Protein AF-A0A815QPB4-F1 (afdb_monomer_lite)

Sequence (160 aa):
MIIYSALSPIRCWCLLMIAPSPMISTETITAFQSDSFVESIGVNTHWAFTGVYSNNYATLRNKLGESGIRYVRDGTFSDVFTRANDLYNSFGIKTNMLTGRWIPGYWPAPLDPTQIDAELNDIKTLALQTVAAIEAPNEYDHSHGPDADWVSTIRNYSML

Secondary structure (DSSP, 8-state):
----PPPPP---------PPPP------PPPPPGGGGGGS--EE--TTSTTHHHHTHHHHHHHHHHHT--EEEE---HHHHHHHHHHHHHH--EEEEE--PBPSSSSS--B-GGGHHHHHHHIIIIIGGGEEEEEPPTTHHHHS---TTHHHHHHTTS--

Foldseek 3Di:
DDDDDDDDDDDDDDDPPPDDDPPDDDDDDDDDDPLCVLVVDEEEAECVDPDPNVVCVVVVLVVVLVVSRQEYEYEQDPRCLVSLVVS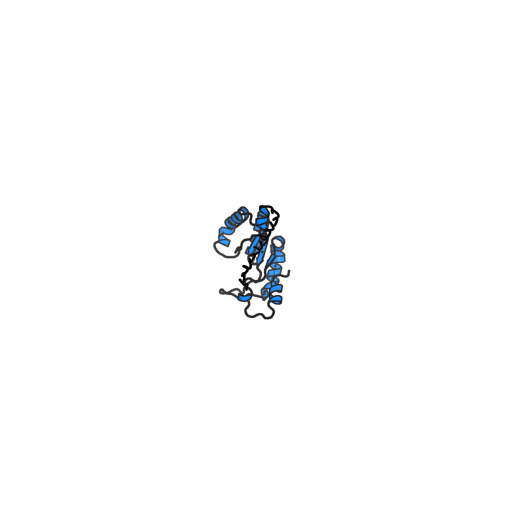CVVRVHAYAYAFFDFDPDDPPGATDLVCQVVSVVSCVPRHVSRHPAYAFHDPCVVRHPDDPPVVVSRVSNGDD

Radius of gyration: 32.06 Å; chains: 1; bounding box: 80×107×41 Å

pLDDT: mean 88.23, std 14.94, range [39.75, 98.69]

Organism: NCBI:txid433720

Structure (mmCIF, N/CA/C/O backbone):
data_AF-A0A815QPB4-F1
#
_entry.id   AF-A0A815QPB4-F1
#
loop_
_atom_site.group_PDB
_atom_site.id
_atom_site.type_symbol
_atom_site.label_atom_id
_atom_site.label_alt_id
_atom_site.label_comp_id
_atom_site.label_asym_id
_atom_site.label_entity_id
_atom_site.label_seq_id
_atom_site.pdbx_PDB_ins_code
_atom_site.Cartn_x
_atom_site.Cartn_y
_atom_site.Cartn_z
_atom_site.occupancy
_atom_site.B_iso_or_equiv
_atom_site.auth_seq_id
_atom_site.auth_comp_id
_atom_site.auth_asym_id
_atom_site.auth_atom_id
_atom_site.pdbx_PDB_model_num
ATOM 1 N N . MET A 1 1 ? -65.775 -90.376 -1.290 1.00 43.91 1 MET A N 1
ATOM 2 C CA . MET A 1 1 ? -64.377 -90.163 -1.712 1.00 43.91 1 MET A CA 1
ATOM 3 C C . MET A 1 1 ? -64.131 -88.663 -1.706 1.00 43.91 1 MET A C 1
ATOM 5 O O . MET A 1 1 ? -64.739 -87.948 -2.486 1.00 43.91 1 MET A O 1
ATOM 9 N N . ILE A 1 2 ? -63.390 -88.217 -0.694 1.00 42.09 2 ILE A N 1
ATOM 10 C CA . ILE A 1 2 ? -63.001 -86.831 -0.381 1.00 42.09 2 ILE A CA 1
ATOM 11 C C . ILE A 1 2 ? -61.844 -86.441 -1.304 1.00 42.09 2 ILE A C 1
ATOM 13 O O . ILE A 1 2 ? -61.007 -87.318 -1.465 1.00 42.09 2 ILE A O 1
ATOM 17 N N . ILE A 1 3 ? -61.791 -85.207 -1.847 1.00 39.75 3 ILE A N 1
ATOM 18 C CA . ILE A 1 3 ? -60.747 -84.172 -1.592 1.00 39.75 3 ILE A CA 1
ATOM 19 C C . ILE A 1 3 ? -61.282 -82.787 -2.037 1.00 39.75 3 ILE A C 1
ATOM 21 O O . ILE A 1 3 ? -61.580 -82.596 -3.210 1.00 39.75 3 ILE A O 1
ATOM 25 N N . TYR A 1 4 ? -61.367 -81.813 -1.120 1.00 41.41 4 TYR A N 1
ATOM 26 C CA . TYR A 1 4 ? -61.400 -80.374 -1.435 1.00 41.41 4 TYR A CA 1
ATOM 27 C C . TYR A 1 4 ? -60.059 -79.769 -0.997 1.00 41.41 4 TYR A C 1
ATOM 29 O O . TYR A 1 4 ? -59.653 -79.938 0.152 1.00 41.41 4 TYR A O 1
ATOM 37 N N . SER A 1 5 ? -59.361 -79.096 -1.913 1.00 53.84 5 SER A N 1
ATOM 38 C CA . SER A 1 5 ? -58.085 -78.414 -1.674 1.00 53.84 5 SER A CA 1
ATOM 39 C C . SER A 1 5 ? -58.313 -76.979 -1.191 1.00 53.84 5 SER A C 1
ATOM 41 O O . SER A 1 5 ? -58.913 -76.177 -1.907 1.00 53.84 5 SER A O 1
ATOM 43 N N . ALA A 1 6 ? -57.806 -76.644 -0.004 1.00 48.50 6 ALA A N 1
ATOM 44 C CA . ALA A 1 6 ? -57.791 -75.282 0.523 1.00 48.50 6 ALA A CA 1
ATOM 45 C C . ALA A 1 6 ? -56.495 -74.559 0.111 1.00 48.50 6 ALA A C 1
ATOM 47 O O . ALA A 1 6 ? -55.398 -75.065 0.347 1.00 48.50 6 ALA A O 1
ATOM 48 N N . LEU A 1 7 ? -56.622 -73.370 -0.484 1.00 49.69 7 LEU A N 1
ATOM 49 C CA . LEU A 1 7 ? -55.517 -72.442 -0.741 1.00 49.69 7 LEU A CA 1
ATOM 50 C C . LEU A 1 7 ? -55.417 -71.441 0.421 1.00 49.69 7 LEU A C 1
ATOM 52 O O . LEU A 1 7 ? -56.415 -70.840 0.814 1.00 49.69 7 LEU A O 1
ATOM 56 N N . SER A 1 8 ? -54.210 -71.270 0.964 1.00 56.53 8 SER A N 1
ATOM 57 C CA . SER A 1 8 ? -53.891 -70.322 2.041 1.00 56.53 8 SER A CA 1
ATOM 58 C C . SER A 1 8 ? -53.352 -69.002 1.468 1.00 56.53 8 SER A C 1
ATOM 60 O O . SER A 1 8 ? -52.506 -69.051 0.571 1.00 56.53 8 SER A O 1
ATOM 62 N N . PRO A 1 9 ? -53.775 -67.823 1.962 1.00 55.00 9 PRO A N 1
ATOM 63 C CA . PRO A 1 9 ? -53.206 -66.549 1.544 1.00 55.00 9 PRO A CA 1
ATOM 64 C C . PRO A 1 9 ? -51.951 -66.201 2.360 1.00 55.00 9 PRO A C 1
ATOM 66 O O . PRO A 1 9 ? -51.985 -66.068 3.585 1.00 55.00 9 PRO A O 1
ATOM 69 N N . ILE A 1 10 ? -50.838 -65.995 1.657 1.00 52.22 10 ILE A N 1
ATOM 70 C CA . ILE A 1 10 ? -49.583 -65.476 2.210 1.00 52.22 10 ILE A CA 1
ATOM 71 C C . ILE A 1 10 ? -49.787 -63.994 2.557 1.00 52.22 10 ILE A C 1
ATOM 73 O O . ILE A 1 10 ? -49.957 -63.155 1.674 1.00 52.22 10 ILE A O 1
ATOM 77 N N . ARG A 1 11 ? -49.777 -63.656 3.851 1.00 52.44 11 ARG A N 1
ATOM 78 C CA . ARG A 1 11 ? -49.754 -62.264 4.325 1.00 52.44 11 ARG A CA 1
ATOM 79 C C . ARG A 1 11 ? -48.316 -61.747 4.310 1.00 52.44 11 ARG A C 1
ATOM 81 O O . ARG A 1 11 ? -47.519 -62.109 5.169 1.00 52.44 11 ARG A O 1
ATOM 88 N N . CYS A 1 12 ? -48.002 -60.897 3.336 1.00 44.94 12 CYS A N 1
ATOM 89 C CA . CYS A 1 12 ? -46.759 -60.133 3.294 1.00 44.94 12 CYS A CA 1
ATOM 90 C C . CYS A 1 12 ? -46.847 -58.986 4.313 1.00 44.94 12 CYS A C 1
ATOM 92 O O . CYS A 1 12 ? -47.638 -58.058 4.145 1.00 44.94 12 CYS A O 1
ATOM 94 N N . TRP A 1 13 ? -46.082 -59.072 5.399 1.00 47.88 13 TRP A N 1
ATOM 95 C CA . TRP A 1 13 ? -45.931 -57.979 6.356 1.00 47.88 13 TRP A CA 1
ATOM 96 C 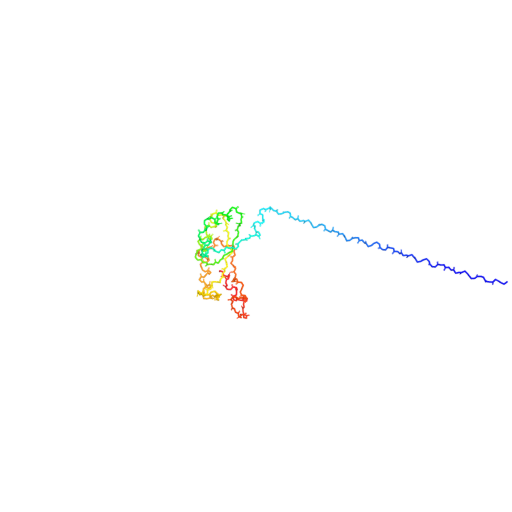C . TRP A 1 13 ? -44.872 -57.010 5.819 1.00 47.88 13 TRP A C 1
ATOM 98 O O . TRP A 1 13 ? -43.679 -57.294 5.883 1.00 47.88 13 TRP A O 1
ATOM 108 N N . CYS A 1 14 ? -45.299 -55.866 5.282 1.00 50.38 14 CYS A N 1
ATOM 109 C CA . CYS A 1 14 ? -44.396 -54.745 5.027 1.00 50.38 14 CYS A CA 1
ATOM 110 C C . CYS A 1 14 ? -43.972 -54.146 6.374 1.00 50.38 14 CYS A C 1
ATOM 112 O O . CYS A 1 14 ? -44.732 -53.416 7.007 1.00 50.38 14 CYS A O 1
ATOM 114 N N . LEU A 1 15 ? -42.759 -54.473 6.817 1.00 53.00 15 LEU A N 1
ATOM 115 C CA . LEU A 1 15 ? -42.109 -53.814 7.943 1.00 53.00 15 LEU A CA 1
ATOM 116 C C . LEU A 1 15 ? -41.697 -52.404 7.488 1.00 53.00 15 LEU A C 1
ATOM 118 O O . LEU A 1 15 ? -40.770 -52.245 6.695 1.00 53.00 15 LEU A O 1
ATOM 122 N N . LEU A 1 16 ? -42.421 -51.379 7.937 1.00 56.19 16 LEU A N 1
ATOM 123 C CA . LEU A 1 16 ? -42.070 -49.984 7.685 1.00 56.19 16 LEU A CA 1
ATOM 124 C C . LEU A 1 16 ? -40.839 -49.637 8.538 1.00 56.19 16 LEU A C 1
ATOM 126 O O . LEU A 1 16 ? -40.946 -49.427 9.744 1.00 56.19 16 LEU A O 1
ATOM 130 N N . MET A 1 17 ? -39.660 -49.625 7.918 1.00 61.69 17 MET A N 1
ATOM 131 C CA . MET A 1 17 ? -38.420 -49.160 8.543 1.00 61.69 17 MET A CA 1
ATOM 132 C C . MET A 1 17 ? -38.516 -47.643 8.739 1.00 61.69 17 MET A C 1
ATOM 134 O O . MET A 1 17 ? -38.381 -46.880 7.784 1.00 61.69 17 MET A O 1
ATOM 138 N N . ILE A 1 18 ? -38.773 -47.195 9.969 1.00 67.38 18 ILE A N 1
ATOM 139 C CA . ILE A 1 18 ? -38.640 -45.782 10.338 1.00 67.38 18 ILE A CA 1
ATOM 140 C C . ILE A 1 18 ? -37.140 -45.480 10.356 1.00 67.38 18 ILE A C 1
ATOM 142 O O . ILE A 1 18 ? -36.432 -45.883 11.278 1.00 67.38 18 ILE A O 1
ATOM 146 N N . ALA A 1 19 ? -36.641 -44.819 9.312 1.00 70.44 19 ALA A N 1
ATOM 147 C CA . ALA A 1 19 ? -35.283 -44.295 9.312 1.00 70.44 19 ALA A CA 1
ATOM 148 C C . ALA A 1 19 ? -35.173 -43.218 10.411 1.00 70.44 19 ALA A C 1
ATOM 150 O O . ALA A 1 19 ? -36.029 -42.330 10.461 1.00 70.44 19 ALA A O 1
ATOM 151 N N . PRO A 1 20 ? -34.168 -43.277 11.303 1.00 69.25 20 PRO A N 1
ATOM 152 C CA . PRO A 1 20 ? -33.949 -42.212 12.268 1.00 69.25 20 PRO A CA 1
ATOM 153 C C . PRO A 1 20 ? -33.635 -40.918 11.514 1.00 69.25 20 PRO A C 1
ATOM 155 O O . PRO A 1 20 ? -32.756 -40.889 10.651 1.00 69.25 20 PRO A O 1
ATOM 158 N N . SER A 1 21 ? -34.369 -39.851 11.831 1.00 74.00 21 SER A N 1
ATOM 159 C CA . SER A 1 21 ? -34.070 -38.513 11.328 1.00 74.00 21 SER A CA 1
ATOM 160 C C . SER A 1 21 ? -32.621 -38.151 11.668 1.00 74.00 21 SER A C 1
ATOM 162 O O . SER A 1 21 ? -32.182 -38.444 12.786 1.00 74.00 21 SER A O 1
ATOM 164 N N . PRO A 1 22 ? -31.867 -37.515 10.753 1.00 75.12 22 PRO A N 1
ATOM 165 C CA . PRO A 1 22 ? -30.529 -37.044 11.073 1.00 75.12 22 PRO A CA 1
ATOM 166 C C . PRO A 1 22 ? -30.617 -36.109 12.280 1.00 75.12 22 PRO A C 1
ATOM 168 O O . PRO A 1 22 ? -31.390 -35.148 12.281 1.00 75.12 22 PRO A O 1
ATOM 171 N N . MET A 1 23 ? -29.850 -36.414 13.327 1.00 69.81 23 MET A N 1
ATOM 172 C CA . MET A 1 23 ? -29.673 -35.492 14.442 1.00 69.81 23 MET A CA 1
ATOM 173 C C . MET A 1 23 ? -29.001 -34.232 13.901 1.00 69.81 23 MET A C 1
ATOM 175 O O . MET A 1 23 ? -27.856 -34.274 13.453 1.00 69.81 23 MET A O 1
ATOM 179 N N . ILE A 1 24 ? -29.725 -33.116 13.931 1.00 73.62 24 ILE A N 1
ATOM 180 C CA . ILE A 1 24 ? -29.154 -31.797 13.682 1.00 73.62 24 ILE A CA 1
ATOM 181 C C . ILE A 1 24 ? -28.276 -31.479 14.892 1.00 73.62 24 ILE A C 1
ATOM 183 O O . ILE A 1 24 ? -28.780 -31.233 15.987 1.00 73.62 24 ILE A O 1
ATOM 187 N N . SER A 1 25 ? -26.961 -31.538 14.699 1.00 77.69 25 SER A N 1
ATOM 188 C CA . SER A 1 25 ? -26.004 -31.040 15.681 1.00 77.69 25 SER A CA 1
ATOM 189 C C . SER A 1 25 ? -26.018 -29.519 15.623 1.00 77.69 25 SER A C 1
ATOM 191 O O . SER A 1 25 ? -25.736 -28.929 14.581 1.00 77.69 25 SER A O 1
ATOM 193 N N . THR A 1 26 ? -26.377 -28.876 16.728 1.00 75.19 26 THR A N 1
ATOM 194 C CA . THR A 1 26 ? -26.227 -27.430 16.869 1.00 75.19 26 THR A CA 1
ATOM 195 C C . THR A 1 26 ? -24.762 -27.133 17.148 1.00 75.19 26 THR A C 1
ATOM 197 O O . THR A 1 26 ? -24.265 -27.470 18.224 1.00 75.19 26 THR A O 1
ATOM 200 N N . GLU A 1 27 ? -24.062 -26.508 16.205 1.00 85.06 27 GLU A N 1
ATOM 201 C CA . GLU A 1 27 ? -22.744 -25.960 16.508 1.00 85.06 27 GLU A CA 1
ATOM 202 C C . GLU A 1 27 ? -22.900 -24.767 17.449 1.00 85.06 27 GLU A C 1
ATOM 204 O O . GLU A 1 27 ? -23.567 -23.775 17.147 1.00 85.06 27 GLU A O 1
ATOM 209 N N . THR A 1 28 ? -22.289 -24.869 18.623 1.00 85.69 28 THR A N 1
ATOM 210 C CA . THR A 1 28 ? -22.121 -23.726 19.510 1.00 85.69 28 THR A CA 1
ATOM 211 C C . THR A 1 28 ? -21.104 -22.782 18.883 1.00 85.69 28 THR A C 1
ATOM 213 O O . THR A 1 28 ? -19.914 -23.093 18.858 1.00 85.69 28 THR A O 1
ATOM 216 N N . ILE A 1 29 ? -21.557 -21.628 18.394 1.00 88.12 29 ILE A N 1
ATOM 217 C CA . ILE A 1 29 ? -20.660 -20.562 17.948 1.00 88.12 29 ILE A CA 1
ATOM 218 C C . ILE A 1 29 ? -20.211 -19.728 19.148 1.00 88.12 29 ILE A C 1
ATOM 220 O O . ILE A 1 29 ? -21.019 -19.307 19.979 1.00 88.12 29 ILE A O 1
ATOM 224 N N . THR A 1 30 ? -18.909 -19.483 19.255 1.00 90.25 30 THR A N 1
ATOM 225 C CA . THR A 1 30 ? -18.379 -18.529 20.229 1.00 90.25 30 THR A CA 1
ATOM 226 C C . THR A 1 30 ? -18.717 -17.117 19.761 1.00 90.25 30 THR A C 1
ATOM 228 O O . THR A 1 30 ? -18.379 -16.734 18.644 1.00 90.25 30 THR A O 1
ATOM 231 N N . ALA A 1 31 ? -19.394 -16.339 20.606 1.00 89.31 31 ALA A N 1
ATOM 232 C CA . ALA A 1 31 ? -19.611 -14.925 20.334 1.00 89.31 31 ALA A CA 1
ATOM 233 C C . ALA A 1 31 ? -18.276 -14.169 20.415 1.00 89.31 31 ALA A C 1
ATOM 235 O O . ALA A 1 31 ? -17.532 -14.319 21.386 1.00 89.31 31 ALA A O 1
ATOM 236 N N . PHE A 1 32 ? -17.997 -13.340 19.413 1.00 89.62 32 PHE A N 1
ATOM 237 C CA . PHE A 1 32 ? -16.857 -12.427 19.411 1.00 89.62 32 PHE A CA 1
ATOM 238 C C . PHE A 1 32 ? -17.301 -11.022 19.823 1.00 89.62 32 PHE A C 1
ATOM 240 O O . PHE A 1 32 ? -18.480 -10.671 19.722 1.00 89.62 32 PHE A O 1
ATOM 247 N N . GLN A 1 33 ? -16.359 -10.212 20.305 1.00 93.69 33 GLN A N 1
ATOM 248 C CA . GLN A 1 33 ? -16.630 -8.801 20.573 1.00 93.69 33 GLN A CA 1
ATOM 249 C C . GLN A 1 33 ? -17.012 -8.105 19.264 1.00 93.69 33 GLN A C 1
ATOM 251 O O . GLN A 1 33 ? -16.349 -8.303 18.256 1.00 93.69 33 GLN A O 1
ATOM 256 N N . SER A 1 34 ? -18.044 -7.261 19.265 1.00 90.00 34 SER A N 1
ATOM 257 C CA . SER A 1 34 ? -18.479 -6.568 18.042 1.00 90.00 34 SER A CA 1
ATOM 258 C C . SER A 1 34 ? -17.369 -5.722 17.409 1.00 90.00 34 SER A C 1
ATOM 260 O O . SER A 1 34 ? -17.310 -5.596 16.191 1.00 90.00 34 SER A O 1
ATOM 262 N N . ASP A 1 35 ? -16.467 -5.185 18.234 1.00 93.12 35 ASP A N 1
ATOM 263 C CA . ASP A 1 35 ? -15.304 -4.421 17.778 1.00 93.12 35 ASP A CA 1
ATOM 264 C C . ASP A 1 35 ? -14.274 -5.283 17.030 1.00 93.12 35 ASP A C 1
ATOM 266 O O . ASP A 1 35 ? -13.541 -4.770 16.196 1.00 93.12 35 ASP A O 1
ATOM 270 N N . SER A 1 36 ? -14.248 -6.608 17.217 1.00 93.62 36 SER A N 1
ATOM 271 C CA . SER A 1 36 ? -13.303 -7.461 16.485 1.00 93.62 36 SER A CA 1
ATOM 272 C C . SER A 1 36 ? -13.597 -7.526 14.985 1.00 93.62 36 SER A C 1
ATOM 274 O O . SER A 1 36 ? -12.764 -8.011 14.226 1.00 93.62 36 SER A O 1
ATOM 276 N N . PHE A 1 37 ? -14.766 -7.057 14.536 1.00 92.94 37 PHE A N 1
ATOM 277 C CA . PHE A 1 37 ? -15.077 -6.970 13.112 1.00 92.94 37 PHE A CA 1
ATOM 278 C C . PHE A 1 37 ? -14.140 -6.009 12.371 1.00 92.94 37 PHE A C 1
ATOM 280 O O . PHE A 1 37 ? -13.761 -6.293 11.241 1.00 92.94 37 PHE A O 1
ATOM 287 N N . VAL A 1 38 ? -13.703 -4.903 12.987 1.00 95.19 38 VAL A N 1
ATOM 288 C CA . VAL A 1 38 ? -12.798 -3.968 12.290 1.00 95.19 38 VAL A CA 1
ATOM 289 C C . VAL A 1 38 ? -11.392 -4.538 12.087 1.00 95.19 38 VAL A C 1
ATOM 291 O O . VAL A 1 38 ? -10.636 -4.018 11.273 1.00 95.19 38 VAL A O 1
ATOM 294 N N . GLU A 1 39 ? -11.064 -5.636 12.773 1.00 95.56 39 GLU A N 1
ATOM 295 C CA . GLU A 1 39 ? -9.829 -6.397 12.568 1.00 95.56 39 GLU A CA 1
ATOM 296 C C . GLU A 1 39 ? -9.889 -7.330 11.348 1.00 95.56 39 GLU A C 1
ATOM 298 O O . GLU A 1 39 ? -8.868 -7.893 10.960 1.00 95.56 39 GLU A O 1
ATOM 303 N N . SER A 1 40 ? -11.064 -7.515 10.729 1.00 94.62 40 SER A N 1
ATOM 304 C CA . SER A 1 40 ? -11.236 -8.372 9.546 1.00 94.62 40 SER A CA 1
ATOM 305 C C . SER A 1 40 ? -11.441 -7.604 8.241 1.00 94.62 40 SER A C 1
ATOM 307 O O . SER A 1 40 ? -11.553 -8.224 7.182 1.00 94.62 40 SER A O 1
ATOM 309 N N . ILE A 1 41 ? -11.483 -6.270 8.294 1.00 97.00 41 ILE A N 1
ATOM 310 C CA . ILE A 1 41 ? -11.719 -5.416 7.130 1.00 97.00 41 ILE A CA 1
ATOM 311 C C . ILE A 1 41 ? -10.631 -4.356 6.972 1.00 97.00 41 ILE A C 1
ATOM 313 O O . ILE A 1 41 ? -10.026 -3.884 7.932 1.00 97.00 41 ILE A O 1
ATOM 317 N N . GLY A 1 42 ? -10.431 -3.938 5.729 1.00 97.69 42 GLY A N 1
ATOM 318 C CA . GLY A 1 42 ? -9.597 -2.800 5.376 1.00 97.69 42 GLY A CA 1
ATOM 319 C C . GLY A 1 42 ? -10.114 -2.128 4.113 1.00 97.69 42 GLY A C 1
ATOM 320 O O . GLY A 1 42 ? -11.073 -2.598 3.495 1.00 97.69 42 GLY A O 1
ATOM 321 N N . VAL A 1 43 ? -9.483 -1.019 3.731 1.00 97.94 43 VAL A N 1
ATOM 322 C CA . VAL A 1 43 ? -9.827 -0.289 2.502 1.00 97.94 43 VAL A CA 1
ATOM 323 C C . VAL A 1 43 ? -8.605 -0.048 1.632 1.00 97.94 43 VAL A C 1
ATOM 325 O O . VAL A 1 43 ? -7.538 0.326 2.115 1.00 97.94 43 VAL A O 1
ATOM 328 N N . ASN A 1 44 ? -8.771 -0.220 0.324 1.00 98.00 44 ASN A N 1
ATOM 329 C CA . ASN A 1 44 ? -7.783 0.239 -0.639 1.00 98.00 44 ASN A CA 1
ATOM 330 C C . ASN A 1 44 ? -7.798 1.765 -0.700 1.00 98.00 44 ASN A C 1
ATOM 332 O O . ASN A 1 44 ? -8.857 2.394 -0.792 1.00 98.00 44 ASN A O 1
ATOM 336 N N . THR A 1 45 ? -6.612 2.351 -0.687 1.00 96.69 45 THR A N 1
ATOM 337 C CA . THR A 1 45 ? -6.401 3.783 -0.842 1.00 96.69 45 THR A CA 1
ATOM 338 C C . THR A 1 45 ? -5.484 4.033 -2.032 1.00 96.69 45 THR A C 1
ATOM 340 O O . THR A 1 45 ? -4.910 3.110 -2.606 1.00 96.69 45 THR A O 1
ATOM 343 N N . HIS A 1 46 ? -5.411 5.291 -2.453 1.00 95.62 46 HIS A N 1
ATOM 344 C CA . HIS A 1 46 ? -4.545 5.718 -3.548 1.00 95.62 46 HIS A CA 1
ATOM 345 C C . HIS A 1 46 ? -3.967 7.087 -3.223 1.00 95.62 46 HIS A C 1
ATOM 347 O O . HIS A 1 46 ? -4.197 8.077 -3.921 1.00 95.62 46 HIS A O 1
ATOM 353 N N . TRP A 1 47 ? -3.270 7.183 -2.098 1.00 95.25 47 TRP A N 1
ATOM 354 C CA . TRP A 1 47 ? -2.875 8.469 -1.552 1.00 95.25 47 TRP A CA 1
ATOM 355 C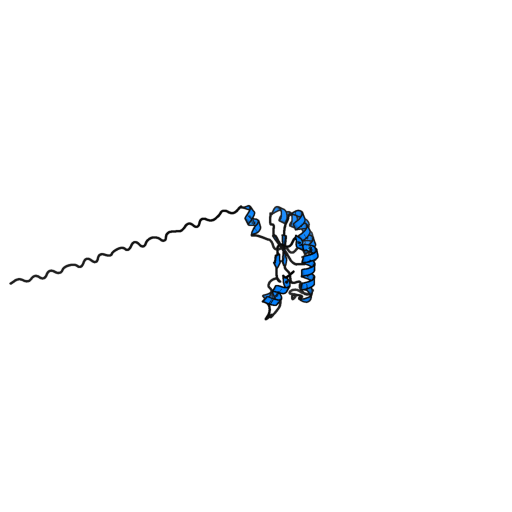 C . TRP A 1 47 ? -1.942 9.244 -2.486 1.00 95.25 47 TRP A C 1
ATOM 357 O O . TRP A 1 47 ? -2.084 10.458 -2.615 1.00 95.25 47 TRP A O 1
ATOM 367 N N . ALA A 1 48 ? -1.068 8.564 -3.221 1.00 92.50 48 ALA A N 1
ATOM 368 C CA . ALA A 1 48 ? -0.204 9.215 -4.205 1.00 92.50 48 ALA A CA 1
ATOM 369 C C . ALA A 1 48 ? -0.903 9.577 -5.530 1.00 92.50 48 ALA A C 1
ATOM 371 O O . ALA A 1 48 ? -0.297 10.258 -6.356 1.00 92.50 48 ALA A O 1
ATOM 372 N N . PHE A 1 49 ? -2.158 9.166 -5.768 1.00 91.50 49 PHE A N 1
ATOM 373 C CA . PHE A 1 49 ? -2.851 9.555 -6.995 1.00 91.50 49 PHE A CA 1
ATOM 374 C C . PHE A 1 49 ? -3.332 11.001 -6.946 1.00 91.50 49 PHE A C 1
ATOM 376 O O . PHE A 1 49 ? -4.178 11.399 -6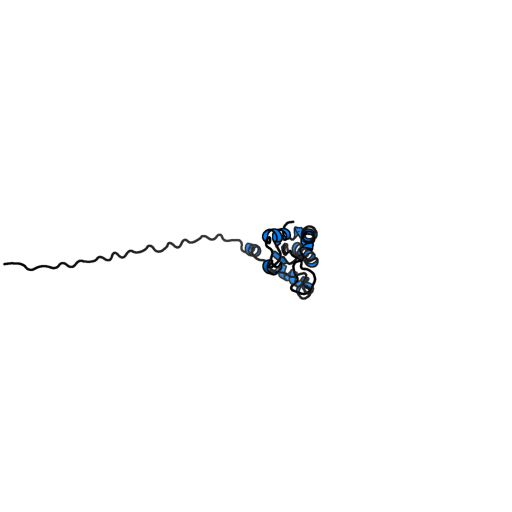.136 1.00 91.50 49 PHE A O 1
ATOM 383 N N . THR A 1 50 ? -2.809 11.774 -7.895 1.00 90.81 50 THR A N 1
ATOM 384 C CA . THR A 1 50 ? -3.227 13.142 -8.172 1.00 90.81 50 THR A CA 1
ATOM 385 C C . THR A 1 50 ? -4.726 13.200 -8.452 1.00 90.81 50 THR A C 1
ATOM 387 O O . THR A 1 50 ? -5.267 12.403 -9.217 1.00 90.81 50 THR A O 1
ATOM 390 N N . GLY A 1 51 ? -5.402 14.182 -7.860 1.00 93.25 51 GLY A N 1
ATOM 391 C CA . GLY A 1 51 ? -6.828 14.416 -8.054 1.00 93.25 51 GLY A CA 1
ATOM 392 C C . GLY A 1 51 ? -7.587 14.276 -6.745 1.00 93.25 51 GLY A C 1
ATOM 393 O O . GLY A 1 51 ? -7.234 14.905 -5.752 1.00 93.25 51 GLY A O 1
ATOM 394 N N . VAL A 1 52 ? -8.662 13.485 -6.732 1.00 92.50 52 VAL A N 1
ATOM 395 C CA . VAL A 1 52 ? -9.582 13.441 -5.584 1.00 92.50 52 VAL A CA 1
ATOM 396 C C . VAL A 1 52 ? -8.901 12.998 -4.283 1.00 92.50 52 VAL A C 1
ATOM 398 O O . VAL A 1 52 ? -9.235 13.535 -3.228 1.00 92.50 52 VAL A O 1
ATOM 401 N N . TYR A 1 53 ? -7.927 12.084 -4.354 1.00 92.25 53 TYR A N 1
ATOM 402 C CA . TYR A 1 53 ? -7.227 11.545 -3.186 1.00 92.25 53 TYR A CA 1
ATOM 403 C C . TYR A 1 53 ? -6.196 12.521 -2.617 1.00 92.25 53 TYR A C 1
ATOM 405 O O . TYR A 1 53 ? -6.164 12.729 -1.405 1.00 92.25 53 TYR A O 1
ATOM 413 N N . SER A 1 54 ? -5.386 13.153 -3.473 1.00 92.12 54 SER A N 1
ATOM 414 C CA . SER A 1 54 ? -4.412 14.166 -3.051 1.00 92.12 54 SER A CA 1
ATOM 415 C C . SER A 1 54 ? -5.082 15.464 -2.596 1.00 92.12 54 SER A C 1
ATOM 417 O O . SER A 1 54 ? -4.740 16.003 -1.547 1.00 92.12 54 SER A O 1
ATOM 419 N N . ASN A 1 55 ? -6.075 15.949 -3.344 1.00 95.88 55 ASN A N 1
ATOM 420 C CA . ASN A 1 55 ? -6.674 17.267 -3.116 1.00 95.88 55 ASN A CA 1
ATOM 421 C C . ASN A 1 55 ? -7.590 17.290 -1.888 1.00 95.88 55 ASN A C 1
ATOM 423 O O . ASN A 1 55 ? -7.743 18.333 -1.261 1.00 95.88 55 ASN A O 1
ATOM 427 N N . ASN A 1 56 ? -8.189 16.149 -1.535 1.00 96.31 56 ASN A N 1
ATOM 428 C CA . ASN A 1 56 ? -9.120 16.041 -0.409 1.00 96.31 56 ASN A CA 1
ATOM 429 C C . ASN A 1 56 ? -8.576 15.183 0.734 1.00 96.31 56 ASN A C 1
ATOM 431 O O . ASN A 1 56 ? -9.360 14.701 1.555 1.00 96.31 56 ASN A O 1
ATOM 435 N N . TYR A 1 57 ? -7.257 14.978 0.802 1.00 97.19 57 TYR A N 1
ATOM 436 C CA . TYR A 1 57 ? -6.643 14.075 1.774 1.00 97.19 57 TYR A CA 1
ATOM 437 C C . TYR A 1 57 ? -7.122 14.337 3.212 1.00 97.19 57 TYR A C 1
ATOM 439 O O . TYR A 1 57 ? -7.564 13.409 3.882 1.00 97.19 57 TYR A O 1
ATOM 447 N N . ALA A 1 58 ? -7.147 15.600 3.656 1.00 97.38 58 ALA A N 1
ATOM 448 C CA . ALA A 1 58 ? -7.590 15.967 5.005 1.00 97.38 58 ALA A CA 1
ATOM 449 C C . ALA A 1 58 ? -9.045 15.548 5.306 1.00 97.38 58 ALA A C 1
ATOM 451 O O . ALA A 1 58 ? -9.349 15.066 6.395 1.00 97.38 58 ALA A O 1
ATOM 452 N N . THR A 1 59 ? -9.954 15.696 4.341 1.00 97.88 59 THR A N 1
ATOM 453 C CA . THR A 1 59 ? -11.349 15.267 4.501 1.00 97.88 59 THR A CA 1
ATOM 454 C C . THR A 1 59 ? -11.468 13.745 4.474 1.00 97.88 59 THR A C 1
ATOM 456 O O . THR A 1 59 ? -12.201 13.177 5.280 1.00 97.88 59 THR A O 1
ATOM 459 N N . LEU A 1 60 ? -10.754 13.076 3.565 1.00 97.44 60 LEU A N 1
ATOM 460 C CA . LEU A 1 60 ? -10.800 11.620 3.425 1.00 97.44 60 LEU A CA 1
ATOM 461 C C . LEU A 1 60 ? -10.196 10.907 4.638 1.00 97.44 60 LEU A C 1
ATOM 463 O O . LEU A 1 60 ? -10.809 9.964 5.132 1.00 97.44 60 LEU A O 1
ATOM 467 N N . ARG A 1 61 ? -9.062 11.382 5.170 1.00 97.31 61 ARG A N 1
ATOM 468 C CA . ARG A 1 61 ? -8.451 10.799 6.375 1.00 97.31 61 ARG A CA 1
ATOM 469 C C . ARG A 1 61 ? -9.368 10.913 7.594 1.00 97.31 61 ARG A C 1
ATOM 471 O O . ARG A 1 61 ? -9.434 9.979 8.380 1.00 97.31 61 ARG A O 1
ATOM 478 N N . ASN A 1 62 ? -10.097 12.025 7.737 1.00 98.31 62 ASN A N 1
ATOM 479 C CA . ASN A 1 62 ? -10.988 12.223 8.879 1.00 98.31 62 ASN A CA 1
ATOM 480 C C . ASN A 1 62 ? -12.179 11.269 8.784 1.00 98.31 62 ASN A C 1
ATOM 482 O O . ASN A 1 62 ? -12.487 10.592 9.756 1.00 98.31 62 ASN A O 1
ATOM 486 N N . LYS A 1 63 ? -12.775 11.130 7.592 1.00 98.00 63 LYS A N 1
ATOM 487 C CA . LYS A 1 63 ? -13.831 10.137 7.345 1.00 98.00 63 LYS A CA 1
ATOM 488 C C . LYS A 1 63 ? -13.354 8.708 7.593 1.00 98.00 63 LYS A C 1
ATOM 490 O O . LYS A 1 63 ? -14.109 7.894 8.113 1.00 98.00 63 LYS A O 1
ATOM 495 N N . LEU A 1 64 ? -12.110 8.401 7.227 1.00 97.69 64 LEU A N 1
ATOM 496 C CA . LEU A 1 64 ? -11.516 7.101 7.510 1.00 97.69 64 LEU A CA 1
ATOM 497 C C . LEU A 1 64 ? -11.375 6.877 9.026 1.00 97.69 64 LEU A C 1
ATOM 499 O O . LEU A 1 64 ? -11.817 5.842 9.514 1.00 97.69 64 LEU A O 1
ATOM 503 N N . GLY A 1 65 ? -10.864 7.856 9.777 1.00 97.62 65 GLY A N 1
ATOM 504 C CA . GLY A 1 65 ? -10.801 7.789 11.241 1.00 97.62 65 GLY A CA 1
ATOM 505 C C . GLY A 1 65 ? -12.182 7.643 11.897 1.00 97.62 65 GLY A C 1
ATOM 506 O O . GLY A 1 65 ? -12.373 6.779 12.748 1.00 97.62 65 GLY A O 1
ATOM 507 N N . GLU A 1 66 ? -13.171 8.422 11.452 1.00 97.94 66 GLU A N 1
ATOM 508 C CA . GLU A 1 66 ? -14.566 8.357 11.922 1.00 97.94 66 GLU A CA 1
ATOM 509 C C . GLU A 1 66 ? -15.232 7.004 11.632 1.00 97.94 66 GLU A C 1
ATOM 511 O O . GLU A 1 66 ? -16.096 6.571 12.391 1.00 97.94 66 GLU A O 1
ATOM 516 N N . SER A 1 67 ? -14.830 6.320 10.555 1.00 96.62 67 SER A N 1
ATOM 517 C CA . SER A 1 67 ? -15.359 4.994 10.211 1.00 96.62 67 SER A CA 1
ATOM 518 C C . SER A 1 67 ? -14.893 3.878 11.153 1.00 96.62 67 SER A C 1
ATOM 520 O O . SER A 1 67 ? -15.492 2.805 11.163 1.00 96.62 67 SER A O 1
ATOM 522 N N . GLY A 1 68 ? -13.825 4.109 11.925 1.00 96.56 68 GLY A N 1
ATOM 523 C CA . GLY A 1 68 ? -13.234 3.117 12.828 1.00 96.56 68 GLY A CA 1
ATOM 524 C C . GLY A 1 68 ? -12.407 2.021 12.144 1.00 96.56 68 GLY A C 1
ATOM 525 O O . GLY A 1 68 ? -11.940 1.111 12.825 1.00 96.56 68 GLY A O 1
ATOM 526 N N . ILE A 1 69 ? -12.203 2.089 10.823 1.00 97.31 69 ILE A N 1
ATOM 527 C CA . ILE A 1 69 ? -11.353 1.150 10.074 1.00 97.31 69 ILE A CA 1
ATOM 528 C C . ILE A 1 69 ? -9.893 1.313 10.506 1.00 97.31 69 ILE A C 1
ATOM 530 O O . ILE A 1 69 ? -9.388 2.431 10.575 1.00 97.31 69 ILE A O 1
ATOM 534 N N . ARG A 1 70 ? -9.207 0.191 10.763 1.00 98.19 70 ARG A N 1
ATOM 535 C CA . ARG A 1 70 ? -7.834 0.162 11.309 1.00 98.19 70 ARG A CA 1
ATOM 536 C C . ARG A 1 70 ? -6.758 -0.221 10.292 1.00 98.19 70 ARG A C 1
ATOM 538 O O . ARG A 1 70 ? -5.573 -0.069 10.586 1.00 98.19 70 ARG A O 1
ATOM 545 N N . TYR A 1 71 ? -7.154 -0.662 9.097 1.00 98.62 71 TYR A N 1
ATOM 546 C CA . TYR A 1 71 ? -6.237 -1.150 8.067 1.00 98.62 71 TYR A CA 1
ATOM 547 C C . TYR A 1 71 ? -6.526 -0.535 6.697 1.00 98.62 71 TYR A C 1
ATOM 549 O O . TYR A 1 71 ? -7.674 -0.479 6.249 1.00 98.62 71 TYR A O 1
ATOM 557 N N . VAL A 1 72 ? -5.469 -0.112 6.008 1.00 98.56 72 VAL A N 1
ATOM 558 C CA . VAL A 1 72 ? -5.519 0.348 4.612 1.00 98.56 72 VAL A CA 1
ATOM 559 C C . VAL A 1 72 ? -4.532 -0.421 3.739 1.00 98.56 72 VAL A C 1
ATOM 561 O O . VAL A 1 72 ? -3.581 -1.003 4.255 1.00 98.56 72 VAL A O 1
ATOM 564 N N . ARG A 1 73 ? -4.738 -0.420 2.420 1.00 98.56 73 ARG A N 1
ATOM 565 C CA . ARG A 1 73 ? -3.802 -0.965 1.422 1.00 98.56 73 ARG A CA 1
ATOM 566 C C . ARG A 1 73 ? -3.440 0.113 0.411 1.00 98.56 73 ARG A C 1
ATOM 568 O O . ARG A 1 73 ? -4.342 0.678 -0.204 1.00 98.56 73 ARG A O 1
ATOM 575 N N . ASP A 1 74 ? -2.150 0.353 0.203 1.00 98.00 74 ASP A N 1
ATOM 576 C CA . ASP A 1 74 ? -1.659 1.352 -0.754 1.00 98.00 74 ASP A CA 1
ATOM 577 C C . ASP A 1 74 ? -0.245 1.000 -1.245 1.00 98.00 74 ASP A C 1
ATOM 579 O O . ASP A 1 74 ? 0.395 0.099 -0.705 1.00 98.00 74 ASP A O 1
ATOM 583 N N . GLY A 1 75 ? 0.226 1.701 -2.275 1.00 96.38 75 GLY A N 1
ATOM 584 C CA . GLY A 1 75 ? 1.560 1.527 -2.845 1.00 96.38 75 GLY A CA 1
ATOM 585 C C . GLY A 1 75 ? 2.679 2.135 -1.995 1.00 96.38 75 GLY A C 1
ATOM 586 O O . GLY A 1 75 ? 2.478 2.657 -0.906 1.00 96.38 75 GLY A O 1
ATOM 587 N N . THR A 1 76 ? 3.893 2.138 -2.523 1.00 95.81 76 THR A N 1
ATOM 588 C CA . THR A 1 76 ? 5.118 2.513 -1.794 1.00 95.81 76 THR A CA 1
ATOM 589 C C . THR A 1 76 ? 5.713 3.830 -2.290 1.00 95.81 76 THR A C 1
ATOM 591 O O . THR A 1 76 ? 6.907 3.935 -2.556 1.00 95.81 76 THR A O 1
ATOM 594 N N . PHE A 1 77 ? 4.902 4.869 -2.461 1.00 93.69 77 PHE A N 1
ATOM 595 C CA . PHE A 1 77 ? 5.386 6.174 -2.930 1.00 93.69 77 PHE A CA 1
ATOM 596 C C . PHE A 1 77 ? 5.653 7.129 -1.762 1.00 93.69 77 PHE A C 1
ATOM 598 O O . PHE A 1 77 ? 5.082 6.972 -0.686 1.00 93.69 77 PHE A O 1
ATOM 605 N N . SER A 1 78 ? 6.471 8.163 -1.985 1.00 94.88 78 SER A N 1
ATOM 606 C CA . SER A 1 78 ? 6.834 9.141 -0.943 1.00 94.88 78 SER A CA 1
ATOM 607 C C . SER A 1 78 ? 5.611 9.726 -0.217 1.00 94.88 78 SER A C 1
ATOM 609 O O . SER A 1 78 ? 5.537 9.669 1.011 1.00 94.88 78 SER A O 1
ATOM 611 N N . ASP A 1 79 ? 4.602 10.170 -0.973 1.00 95.44 79 ASP A N 1
ATOM 612 C CA . ASP A 1 79 ? 3.332 10.667 -0.433 1.00 95.44 79 ASP A CA 1
ATOM 613 C C . ASP A 1 79 ? 2.585 9.628 0.411 1.00 95.44 79 ASP A C 1
ATOM 615 O O . ASP A 1 79 ? 1.949 9.983 1.407 1.00 95.44 79 ASP A O 1
ATOM 619 N N . VAL A 1 80 ? 2.655 8.349 0.027 1.00 97.38 80 VAL A N 1
ATOM 620 C CA . VAL A 1 80 ? 2.024 7.269 0.791 1.00 97.38 80 VAL A CA 1
ATOM 621 C C . VAL A 1 80 ? 2.718 7.111 2.134 1.00 97.38 80 VAL A C 1
ATOM 623 O O . VAL A 1 80 ? 2.029 7.051 3.144 1.00 97.38 80 VAL A O 1
ATOM 626 N N . PHE A 1 81 ? 4.052 7.125 2.193 1.00 98.19 81 PHE A N 1
ATOM 627 C CA . PHE A 1 81 ? 4.769 7.020 3.468 1.00 98.19 81 PHE A CA 1
ATOM 628 C C . PHE A 1 81 ? 4.437 8.179 4.411 1.00 98.19 81 PHE A C 1
ATOM 630 O O . PHE A 1 81 ? 4.164 7.957 5.593 1.00 98.19 81 PHE A O 1
ATOM 637 N N . THR A 1 82 ? 4.395 9.415 3.906 1.00 98.06 82 THR A N 1
ATOM 638 C CA . THR A 1 82 ? 3.995 10.579 4.712 1.00 98.06 82 THR A CA 1
ATOM 639 C C . THR A 1 82 ? 2.584 10.413 5.272 1.00 98.06 82 THR A C 1
ATOM 641 O O . THR A 1 82 ? 2.350 10.659 6.456 1.00 98.06 82 THR A O 1
ATOM 644 N N . ARG A 1 83 ? 1.638 9.961 4.447 1.00 98.06 83 ARG A N 1
ATOM 645 C CA . ARG A 1 83 ? 0.229 9.843 4.838 1.00 98.06 83 ARG A CA 1
ATOM 646 C C . ARG A 1 83 ? -0.050 8.605 5.688 1.00 98.06 83 ARG A C 1
ATOM 648 O O . ARG A 1 83 ? -0.868 8.681 6.594 1.00 98.06 83 ARG A O 1
ATOM 655 N N . ALA A 1 84 ? 0.676 7.510 5.490 1.00 98.50 84 ALA A N 1
ATOM 656 C CA . ALA A 1 84 ? 0.642 6.348 6.372 1.00 98.50 84 ALA A CA 1
ATOM 657 C C . ALA A 1 84 ? 1.085 6.725 7.794 1.00 98.50 84 ALA A C 1
ATOM 659 O O . ALA A 1 84 ? 0.425 6.353 8.762 1.00 98.50 84 ALA A O 1
ATOM 660 N N . ASN A 1 85 ? 2.142 7.535 7.931 1.00 98.69 85 ASN A N 1
ATOM 661 C CA . ASN A 1 85 ? 2.559 8.067 9.231 1.00 98.69 85 ASN A CA 1
ATOM 662 C C . ASN A 1 85 ? 1.507 8.998 9.848 1.00 98.69 85 ASN A C 1
ATOM 664 O O . ASN A 1 85 ? 1.229 8.885 11.038 1.00 98.69 85 ASN A O 1
ATOM 668 N N . ASP A 1 86 ? 0.901 9.893 9.065 1.00 98.56 86 ASP A N 1
ATOM 669 C CA . ASP A 1 86 ? -0.172 10.776 9.548 1.00 98.56 86 ASP A CA 1
ATOM 670 C C . ASP A 1 86 ? -1.394 9.978 10.043 1.00 98.56 86 ASP A C 1
ATOM 672 O O . ASP A 1 86 ? -1.891 10.227 11.142 1.00 98.56 86 ASP A O 1
ATOM 676 N N . LEU A 1 87 ? -1.836 8.972 9.282 1.00 98.62 87 LEU A N 1
ATOM 677 C CA . LEU A 1 87 ? -2.938 8.076 9.650 1.00 98.62 87 LEU A CA 1
ATOM 678 C C . LEU A 1 87 ? -2.630 7.261 10.913 1.00 98.62 87 LEU A C 1
ATOM 680 O O . LEU A 1 87 ? -3.472 7.171 11.810 1.00 98.62 87 LEU A O 1
ATOM 684 N N . TYR A 1 88 ? -1.421 6.709 11.010 1.00 98.62 88 TYR A N 1
ATOM 685 C CA . TYR A 1 88 ? -0.975 5.961 12.181 1.00 98.62 88 TYR A CA 1
ATOM 686 C C . TYR A 1 88 ? -0.925 6.844 13.431 1.00 98.62 88 TYR A C 1
ATOM 688 O O . TYR A 1 88 ? -1.482 6.486 14.465 1.00 98.62 88 TYR A O 1
ATOM 696 N N . ASN A 1 89 ? -0.325 8.030 13.335 1.00 98.56 89 ASN A N 1
ATOM 697 C CA . ASN A 1 89 ? -0.196 8.943 14.471 1.00 98.56 89 ASN A CA 1
ATOM 698 C C . ASN A 1 89 ? -1.543 9.530 14.912 1.00 98.56 89 ASN A C 1
ATOM 700 O O . ASN A 1 89 ? -1.739 9.785 16.098 1.00 98.56 89 ASN A O 1
ATOM 704 N N . SER A 1 90 ? -2.462 9.756 13.970 1.00 98.38 90 SER A N 1
ATOM 705 C CA . SER A 1 90 ? -3.769 10.355 14.261 1.00 98.38 90 SER A CA 1
ATOM 706 C C . SER A 1 90 ? -4.778 9.344 14.804 1.00 98.38 90 SER A C 1
ATOM 708 O O . SER A 1 90 ? -5.576 9.684 15.675 1.00 98.38 90 SER A O 1
ATOM 710 N N . PHE A 1 91 ? -4.768 8.114 14.279 1.00 98.19 91 PHE A N 1
ATOM 711 C CA . PHE A 1 91 ? -5.860 7.153 14.476 1.00 98.19 91 PHE A CA 1
ATOM 712 C C . PHE A 1 91 ? -5.393 5.722 14.785 1.00 98.19 91 PHE A C 1
ATOM 714 O O . PHE A 1 91 ? -6.226 4.850 15.016 1.00 98.19 91 PHE A O 1
ATOM 721 N N . GLY A 1 92 ? -4.086 5.445 14.772 1.00 98.19 92 GLY A N 1
ATOM 722 C CA . GLY A 1 92 ? -3.545 4.090 14.931 1.00 98.19 92 GLY A CA 1
ATOM 723 C C . GLY A 1 92 ? -3.735 3.188 13.707 1.00 98.19 92 GLY A C 1
ATOM 724 O O . GLY A 1 92 ? -3.552 1.977 13.812 1.00 98.19 92 GLY A O 1
ATOM 725 N N . ILE A 1 93 ? -4.101 3.755 12.553 1.00 98.69 93 ILE A N 1
ATOM 726 C CA . ILE A 1 93 ? -4.343 3.000 11.318 1.00 98.69 93 ILE A CA 1
ATOM 727 C C . ILE A 1 93 ? -3.018 2.481 10.756 1.00 98.69 93 ILE A C 1
ATOM 729 O O . ILE A 1 93 ? -2.057 3.239 10.612 1.00 98.69 93 ILE A O 1
ATOM 733 N N . LYS A 1 94 ? -2.978 1.195 10.400 1.00 98.69 94 LYS A N 1
ATOM 734 C CA . LYS A 1 94 ? -1.821 0.548 9.773 1.00 98.69 94 LYS A CA 1
ATOM 735 C C . LYS A 1 94 ? -2.044 0.291 8.286 1.00 98.69 94 LYS A C 1
ATOM 737 O O . LYS A 1 94 ? -3.172 0.144 7.824 1.00 98.69 94 LYS A O 1
ATOM 742 N N . THR A 1 95 ? -0.951 0.207 7.539 1.00 98.69 95 THR A N 1
ATOM 743 C CA . THR A 1 95 ? -0.959 0.042 6.082 1.00 98.69 95 THR A CA 1
ATOM 744 C C . THR A 1 95 ? -0.374 -1.309 5.687 1.00 98.69 95 THR A C 1
ATOM 746 O O . THR A 1 95 ? 0.719 -1.674 6.118 1.00 98.69 95 THR A O 1
ATOM 749 N N . ASN A 1 96 ? -1.091 -2.051 4.854 1.00 98.50 96 ASN A N 1
ATOM 750 C CA . ASN A 1 96 ? -0.530 -3.105 4.026 1.00 98.50 96 ASN A CA 1
ATOM 751 C C . ASN A 1 96 ? 0.152 -2.452 2.812 1.00 98.50 96 ASN A C 1
ATOM 753 O O . ASN A 1 96 ? -0.523 -1.834 1.985 1.00 98.50 96 ASN A O 1
ATOM 757 N N . MET A 1 97 ? 1.480 -2.530 2.757 1.00 98.19 97 MET A N 1
ATOM 758 C CA . MET A 1 97 ? 2.291 -1.878 1.729 1.00 98.19 97 MET A CA 1
ATOM 759 C C . MET A 1 97 ? 2.399 -2.782 0.506 1.00 98.19 97 MET A C 1
ATOM 761 O O . MET A 1 97 ? 3.077 -3.806 0.555 1.00 98.19 97 MET A O 1
ATOM 765 N N . LEU A 1 98 ? 1.748 -2.383 -0.581 1.00 97.31 98 LEU A N 1
ATOM 766 C CA . LEU A 1 98 ? 1.821 -3.035 -1.880 1.00 97.31 98 LEU A CA 1
ATOM 767 C C . LEU A 1 98 ? 3.121 -2.646 -2.584 1.00 97.31 98 LEU A C 1
ATOM 769 O O . LEU A 1 98 ? 3.260 -1.502 -3.027 1.00 97.31 98 LEU A O 1
ATOM 773 N N . THR A 1 99 ? 4.050 -3.588 -2.707 1.00 96.56 99 THR A N 1
ATOM 774 C CA . THR A 1 99 ? 5.317 -3.365 -3.404 1.00 96.56 99 THR A CA 1
ATOM 775 C C . THR A 1 99 ? 5.201 -3.618 -4.904 1.00 96.56 99 THR A C 1
ATOM 777 O O . THR A 1 99 ? 4.161 -4.048 -5.404 1.00 96.56 99 THR A O 1
ATOM 780 N N . GLY A 1 100 ? 6.261 -3.327 -5.656 1.00 94.44 100 GLY A N 1
ATOM 781 C CA . GLY A 1 100 ? 6.271 -3.467 -7.106 1.00 94.44 100 GLY A CA 1
ATOM 782 C C . GLY A 1 100 ? 5.972 -2.156 -7.800 1.00 94.44 100 GLY A C 1
ATOM 783 O O . GLY A 1 100 ? 4.960 -2.030 -8.487 1.00 94.44 100 GLY A O 1
ATOM 784 N N . ARG A 1 101 ? 6.876 -1.183 -7.649 1.00 92.38 101 ARG A N 1
ATOM 785 C CA . ARG A 1 101 ? 6.875 0.047 -8.455 1.00 92.38 101 ARG A CA 1
ATOM 786 C C . ARG A 1 101 ? 7.041 -0.268 -9.940 1.00 92.38 101 ARG A C 1
ATOM 788 O O . ARG A 1 101 ? 7.666 -1.253 -10.327 1.00 92.38 101 ARG A O 1
ATOM 795 N N . TRP A 1 102 ? 6.444 0.575 -10.774 1.00 91.31 102 TRP A N 1
ATOM 796 C CA . TRP A 1 102 ? 6.400 0.377 -12.222 1.00 91.31 102 TRP A CA 1
ATOM 797 C C . TRP A 1 102 ? 7.459 1.236 -12.894 1.00 91.31 102 TRP A C 1
ATOM 799 O O . TRP A 1 102 ? 7.842 2.286 -12.365 1.00 91.31 102 TRP A O 1
ATOM 809 N N . ILE A 1 103 ? 7.884 0.835 -14.090 1.00 88.62 103 ILE A N 1
ATOM 810 C CA . ILE A 1 103 ? 8.713 1.694 -14.932 1.00 88.62 103 ILE A CA 1
ATOM 811 C C . ILE A 1 103 ? 7.900 2.961 -15.259 1.00 88.62 103 ILE A C 1
ATOM 813 O O . ILE A 1 103 ? 6.770 2.846 -15.742 1.00 88.62 103 ILE A O 1
ATOM 817 N N . PRO A 1 104 ? 8.427 4.178 -15.020 1.00 85.19 104 PRO A N 1
ATOM 818 C CA . PRO A 1 104 ? 7.724 5.403 -15.385 1.00 85.19 104 PRO A CA 1
ATOM 819 C C . PRO A 1 104 ? 7.389 5.430 -16.882 1.00 85.19 104 PRO A C 1
ATOM 821 O O . PRO A 1 104 ? 8.269 5.246 -17.724 1.00 85.19 104 PRO A O 1
ATOM 824 N N . GLY A 1 105 ? 6.127 5.679 -17.234 1.00 82.69 105 GLY A N 1
ATOM 825 C CA . GLY A 1 105 ? 5.701 5.672 -18.632 1.00 82.69 105 GLY A CA 1
ATOM 826 C C . GLY A 1 105 ? 4.190 5.589 -18.827 1.00 82.69 105 GLY A C 1
ATOM 827 O O . GLY A 1 105 ? 3.409 5.874 -17.919 1.00 82.69 105 GLY A O 1
ATOM 828 N N . TYR A 1 106 ? 3.787 5.223 -20.045 1.00 79.31 106 TYR A N 1
ATOM 829 C CA . TYR A 1 106 ? 2.382 5.016 -20.389 1.00 79.31 106 TYR A CA 1
ATOM 830 C C . TYR A 1 106 ? 1.838 3.748 -19.737 1.00 79.31 106 TYR A C 1
ATOM 832 O O . TYR A 1 106 ? 2.512 2.725 -19.678 1.00 79.31 106 TYR A O 1
ATOM 840 N N . TRP A 1 107 ? 0.593 3.827 -19.277 1.00 77.69 107 TRP A N 1
ATOM 841 C CA . TRP A 1 107 ? -0.113 2.707 -18.671 1.00 77.69 107 TRP A CA 1
ATOM 842 C C . TRP A 1 107 ? -0.688 1.780 -19.761 1.00 77.69 107 TRP A C 1
ATOM 844 O O . TRP A 1 107 ? -1.229 2.298 -20.744 1.00 77.69 107 TRP A O 1
ATOM 854 N N . PRO A 1 108 ? -0.645 0.444 -19.597 1.00 79.62 108 PRO A N 1
ATOM 855 C CA . PRO A 1 108 ? -0.023 -0.300 -18.497 1.00 79.62 108 PRO A CA 1
ATOM 856 C C . PRO A 1 108 ? 1.506 -0.289 -18.600 1.00 79.62 108 PRO A C 1
ATOM 858 O O . PRO A 1 108 ? 2.056 -0.534 -19.673 1.00 79.62 108 PRO A O 1
ATOM 861 N N . ALA A 1 109 ? 2.183 -0.020 -17.481 1.00 84.94 109 ALA A N 1
ATOM 862 C CA . ALA A 1 109 ? 3.639 -0.078 -17.416 1.00 84.94 109 ALA A CA 1
ATOM 863 C C . ALA A 1 109 ? 4.081 -1.353 -16.680 1.00 84.94 109 ALA A C 1
ATOM 865 O O . ALA A 1 109 ? 3.425 -1.748 -15.715 1.00 84.94 109 ALA A O 1
ATOM 866 N N . PRO A 1 110 ? 5.165 -2.008 -17.125 1.00 88.69 110 PRO A N 1
ATOM 867 C CA . PRO A 1 110 ? 5.684 -3.195 -16.458 1.00 88.69 110 PRO A CA 1
ATOM 868 C C . PRO A 1 110 ? 6.271 -2.844 -15.086 1.00 88.69 110 PRO A C 1
ATOM 870 O O . PRO A 1 110 ? 6.655 -1.696 -14.830 1.00 88.69 110 PRO A O 1
ATOM 873 N N . LEU A 1 111 ? 6.394 -3.854 -14.225 1.00 92.12 111 LEU A N 1
ATOM 874 C CA . LEU A 1 111 ? 7.143 -3.738 -12.974 1.00 92.12 111 LEU A CA 1
ATOM 875 C C . LEU A 1 111 ? 8.604 -3.352 -13.243 1.00 92.12 111 LEU A C 1
ATOM 877 O O . LEU A 1 111 ? 9.203 -3.781 -14.230 1.00 92.12 111 LEU A O 1
ATOM 881 N N . ASP A 1 112 ? 9.183 -2.569 -12.336 1.00 92.12 112 ASP A N 1
ATOM 882 C CA . ASP A 1 112 ? 10.600 -2.223 -12.342 1.00 92.12 112 ASP A CA 1
ATOM 883 C C . ASP A 1 112 ? 11.347 -3.039 -11.271 1.00 92.12 112 ASP A C 1
ATOM 885 O O . ASP A 1 112 ? 11.410 -2.632 -10.105 1.00 92.12 112 ASP A O 1
ATOM 889 N N . PRO A 1 113 ? 11.934 -4.196 -11.627 1.00 90.75 113 PRO A N 1
ATOM 890 C CA . PRO A 1 113 ? 12.641 -5.034 -10.663 1.00 90.75 113 PRO A CA 1
ATOM 891 C C . PRO A 1 113 ? 13.916 -4.372 -10.119 1.00 90.75 113 PRO A C 1
ATOM 893 O O . PRO A 1 113 ? 14.447 -4.818 -9.106 1.00 90.75 113 PRO A O 1
ATOM 896 N N . THR A 1 114 ? 14.415 -3.303 -10.751 1.00 93.69 114 THR A N 1
ATOM 897 C CA . THR A 1 114 ? 15.620 -2.600 -10.285 1.00 93.69 114 THR A CA 1
ATOM 898 C C . THR A 1 114 ? 15.360 -1.740 -9.048 1.00 93.69 114 THR A C 1
ATOM 900 O O . THR A 1 114 ? 16.304 -1.329 -8.376 1.00 93.69 114 THR A O 1
ATOM 903 N N . GLN A 1 115 ? 14.088 -1.494 -8.714 1.00 94.25 115 GLN A N 1
ATOM 904 C CA . GLN A 1 115 ? 13.689 -0.653 -7.586 1.00 94.25 115 GLN A CA 1
ATOM 905 C C . GLN A 1 115 ? 13.344 -1.424 -6.309 1.00 94.25 115 GLN A C 1
ATOM 907 O O . GLN A 1 115 ? 13.125 -0.778 -5.288 1.00 94.25 115 GLN A O 1
ATOM 912 N N . ILE A 1 116 ? 13.326 -2.762 -6.330 1.00 95.00 116 ILE A N 1
ATOM 913 C CA . ILE A 1 116 ? 12.870 -3.587 -5.196 1.00 95.00 116 ILE A CA 1
ATOM 914 C C . ILE A 1 116 ? 13.642 -3.253 -3.912 1.00 95.00 116 ILE A C 1
ATOM 916 O O . ILE A 1 116 ? 13.039 -2.933 -2.891 1.00 95.00 116 ILE A O 1
ATOM 920 N N . ASP A 1 117 ? 14.976 -3.250 -3.961 1.00 96.06 117 ASP A N 1
ATOM 921 C CA . ASP A 1 117 ? 15.802 -2.989 -2.774 1.00 96.06 117 ASP A CA 1
ATOM 922 C C . ASP A 1 117 ? 15.592 -1.574 -2.220 1.00 96.06 117 ASP A C 1
ATOM 924 O O . ASP A 1 117 ? 15.515 -1.375 -1.005 1.00 96.06 117 ASP A O 1
ATOM 928 N N . ALA A 1 118 ? 15.471 -0.584 -3.109 1.00 96.12 118 ALA A N 1
ATOM 929 C CA . ALA A 1 118 ? 15.211 0.800 -2.725 1.00 96.12 118 ALA A CA 1
ATOM 930 C C . ALA A 1 118 ? 13.820 0.946 -2.096 1.00 96.12 118 ALA A C 1
ATOM 932 O O . ALA A 1 118 ? 13.671 1.582 -1.057 1.00 96.12 118 ALA A O 1
ATOM 933 N N . GLU A 1 119 ? 12.813 0.307 -2.686 1.00 96.69 119 GLU A N 1
ATOM 934 C CA . GLU A 1 119 ? 11.440 0.279 -2.197 1.00 96.69 119 GLU A CA 1
ATOM 935 C C . GLU A 1 119 ? 11.339 -0.356 -0.802 1.00 96.69 119 GLU A C 1
ATOM 937 O O . GLU A 1 119 ? 10.745 0.229 0.106 1.00 96.69 119 GLU A O 1
ATOM 942 N N . LEU A 1 120 ? 11.980 -1.506 -0.587 1.00 97.31 120 LEU A N 1
ATOM 943 C CA . LEU A 1 120 ? 12.031 -2.163 0.720 1.00 97.31 120 LEU A CA 1
ATOM 944 C C . LEU A 1 120 ? 12.799 -1.328 1.751 1.00 97.31 120 LEU A C 1
ATOM 946 O O . LEU A 1 120 ? 12.405 -1.257 2.918 1.00 97.31 120 LEU A O 1
ATOM 950 N N . ASN A 1 121 ? 13.877 -0.660 1.337 1.00 97.75 121 ASN A N 1
ATOM 951 C CA . ASN A 1 121 ? 14.607 0.258 2.203 1.00 97.75 121 ASN A CA 1
ATOM 952 C C . ASN A 1 121 ? 13.772 1.493 2.580 1.00 97.75 121 ASN A C 1
ATOM 954 O O . ASN A 1 121 ? 13.804 1.921 3.736 1.00 97.75 121 ASN A O 1
ATOM 958 N N . ASP A 1 122 ? 12.985 2.039 1.656 1.00 97.81 122 ASP A N 1
ATOM 959 C CA . ASP A 1 122 ? 12.067 3.142 1.945 1.00 97.81 122 ASP A CA 1
ATOM 960 C C . ASP A 1 122 ? 11.010 2.714 2.971 1.00 97.81 122 ASP A C 1
ATOM 962 O O . ASP A 1 122 ? 10.772 3.431 3.942 1.00 97.81 122 ASP A O 1
ATOM 966 N N . ILE A 1 123 ? 10.439 1.509 2.845 1.00 98.00 123 ILE A N 1
ATOM 967 C CA . ILE A 1 123 ? 9.514 0.972 3.856 1.00 98.00 123 ILE A CA 1
ATOM 968 C C . ILE A 1 123 ? 10.204 0.890 5.227 1.00 98.00 123 ILE A C 1
ATOM 970 O O . ILE A 1 123 ? 9.667 1.403 6.213 1.00 98.00 123 ILE A O 1
ATOM 974 N N . LYS A 1 124 ? 11.406 0.296 5.296 1.00 97.88 124 LYS A N 1
ATOM 975 C CA . LYS A 1 124 ? 12.186 0.154 6.544 1.00 97.88 124 LYS A CA 1
ATOM 976 C C . LYS A 1 124 ? 12.463 1.491 7.222 1.00 97.88 124 LYS A C 1
ATOM 978 O O . LYS A 1 124 ? 12.412 1.579 8.445 1.00 97.88 124 LYS A O 1
ATOM 983 N N . THR A 1 125 ? 12.808 2.506 6.440 1.00 97.88 125 THR A N 1
ATOM 984 C CA . THR A 1 125 ? 13.336 3.770 6.966 1.00 97.88 125 THR A CA 1
ATOM 985 C C . THR A 1 125 ? 12.260 4.826 7.176 1.00 97.88 125 THR A C 1
ATOM 987 O O . THR A 1 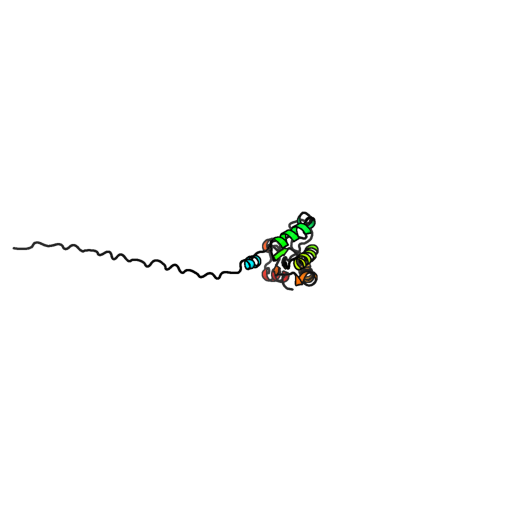125 ? 12.370 5.620 8.108 1.00 97.88 125 THR A O 1
ATOM 990 N N . LEU A 1 126 ? 11.213 4.833 6.350 1.00 98.06 126 LEU A N 1
ATOM 991 C CA . LEU A 1 126 ? 10.222 5.908 6.327 1.00 98.06 126 LEU A CA 1
ATOM 992 C C . LEU A 1 126 ? 8.895 5.522 6.975 1.00 98.06 126 LEU A C 1
ATOM 994 O O . LEU A 1 126 ? 8.182 6.409 7.439 1.00 98.06 126 LEU A O 1
ATOM 998 N N . ALA A 1 127 ? 8.527 4.238 6.997 1.00 96.69 127 ALA A N 1
ATOM 999 C CA . ALA A 1 127 ? 7.161 3.845 7.347 1.00 96.69 127 ALA A CA 1
ATOM 1000 C C . ALA A 1 127 ? 7.034 2.589 8.216 1.00 96.69 127 ALA A C 1
ATOM 1002 O O . ALA A 1 127 ? 5.906 2.236 8.550 1.00 96.69 127 ALA A O 1
ATOM 1003 N N . LEU A 1 128 ? 8.132 1.940 8.623 1.00 97.25 128 LEU A N 1
ATOM 1004 C CA . LEU A 1 128 ? 8.124 0.614 9.261 1.00 97.25 128 LEU A CA 1
ATOM 1005 C C . LEU A 1 128 ? 7.113 0.472 10.411 1.00 97.25 128 LEU A C 1
ATOM 1007 O O . LEU A 1 128 ? 6.392 -0.517 10.478 1.00 97.25 128 LEU A O 1
ATOM 1011 N N . GLN A 1 129 ? 7.007 1.478 11.282 1.00 97.50 129 GLN A N 1
ATOM 1012 C CA . GLN A 1 129 ? 6.074 1.466 12.420 1.00 97.50 129 GLN A CA 1
ATOM 1013 C C . GLN A 1 129 ? 4.587 1.429 12.018 1.00 97.50 129 GLN A C 1
ATOM 1015 O O . GLN A 1 129 ? 3.738 1.011 12.801 1.00 97.50 129 GLN A O 1
ATOM 1020 N N . THR A 1 130 ? 4.274 1.876 10.804 1.00 98.12 130 THR A N 1
ATOM 1021 C CA . THR A 1 130 ? 2.913 1.979 10.263 1.00 98.12 130 THR A CA 1
ATOM 1022 C C . THR A 1 130 ? 2.504 0.729 9.483 1.00 98.12 130 THR A C 1
ATOM 1024 O O . THR A 1 130 ? 1.345 0.603 9.096 1.00 98.12 130 THR A O 1
ATOM 1027 N N . VAL A 1 131 ? 3.435 -0.197 9.232 1.00 98.12 131 VAL A N 1
ATOM 1028 C CA . VAL A 1 131 ? 3.225 -1.357 8.361 1.00 98.12 131 VAL A CA 1
ATOM 1029 C C . VAL A 1 131 ? 2.499 -2.472 9.116 1.00 98.12 131 VAL A C 1
ATOM 1031 O O . VAL A 1 131 ? 2.953 -2.934 10.162 1.00 98.12 131 VAL A O 1
ATOM 1034 N N . ALA A 1 132 ? 1.368 -2.923 8.574 1.00 98.00 132 ALA A N 1
ATOM 1035 C CA . ALA A 1 132 ? 0.690 -4.149 9.004 1.00 98.00 132 ALA A CA 1
ATOM 1036 C C . ALA A 1 132 ? 1.261 -5.383 8.294 1.00 98.00 132 ALA A C 1
ATOM 1038 O O . ALA A 1 132 ? 1.438 -6.428 8.914 1.00 98.00 132 ALA A O 1
ATOM 1039 N N . ALA A 1 133 ? 1.537 -5.248 6.997 1.00 97.50 133 ALA A N 1
ATOM 1040 C CA . ALA A 1 133 ? 2.079 -6.289 6.137 1.00 97.50 133 ALA A CA 1
ATOM 1041 C C . ALA A 1 133 ? 2.774 -5.660 4.922 1.00 97.50 133 ALA A C 1
ATOM 1043 O O . ALA A 1 133 ? 2.537 -4.493 4.601 1.00 97.50 133 ALA A O 1
ATOM 1044 N N . ILE A 1 134 ? 3.621 -6.444 4.258 1.00 97.88 134 ILE A N 1
ATOM 1045 C CA . ILE A 1 134 ? 4.165 -6.115 2.941 1.00 97.88 134 ILE A CA 1
ATOM 1046 C C . ILE A 1 134 ? 3.600 -7.126 1.957 1.00 97.88 134 ILE A C 1
ATOM 1048 O O . ILE A 1 134 ? 3.769 -8.334 2.135 1.00 97.88 134 ILE A O 1
ATOM 1052 N N . GLU A 1 135 ? 2.915 -6.621 0.945 1.00 96.94 135 GLU A N 1
ATOM 1053 C CA . GLU A 1 135 ? 2.278 -7.400 -0.104 1.00 96.94 135 GLU A CA 1
ATOM 1054 C C . GLU A 1 135 ? 3.124 -7.337 -1.370 1.00 96.94 135 GLU A C 1
ATOM 1056 O O . GLU A 1 135 ? 3.572 -6.269 -1.772 1.00 96.94 135 GLU A O 1
ATOM 1061 N N . ALA A 1 136 ? 3.299 -8.495 -1.998 1.00 95.44 136 ALA A N 1
ATOM 1062 C CA . ALA A 1 136 ? 3.869 -8.647 -3.328 1.00 95.44 136 ALA A CA 1
ATOM 1063 C C . ALA A 1 136 ? 3.141 -7.823 -4.412 1.00 95.44 136 ALA A C 1
ATOM 1065 O O . ALA A 1 136 ? 2.008 -7.399 -4.193 1.00 95.44 136 ALA A O 1
ATOM 1066 N N . PRO A 1 137 ? 3.723 -7.665 -5.617 1.00 95.19 137 PRO A N 1
ATOM 1067 C CA . PRO A 1 137 ? 3.118 -6.861 -6.668 1.00 95.19 137 PRO A CA 1
ATOM 1068 C C . PRO A 1 137 ? 1.700 -7.285 -7.038 1.00 95.19 137 PRO A C 1
ATOM 1070 O O . PRO A 1 137 ? 1.367 -8.470 -7.111 1.00 95.19 137 PRO A O 1
ATOM 1073 N N . ASN A 1 138 ? 0.874 -6.276 -7.310 1.00 94.12 138 ASN A N 1
ATOM 1074 C CA . ASN A 1 138 ? -0.525 -6.451 -7.669 1.00 94.12 138 ASN A CA 1
ATOM 1075 C C . ASN A 1 138 ? -0.652 -7.230 -8.976 1.00 94.12 138 ASN A C 1
ATOM 1077 O O . ASN A 1 138 ? -0.101 -6.794 -9.986 1.00 94.12 138 ASN A O 1
ATOM 1081 N N . GLU A 1 139 ? -1.444 -8.307 -8.958 1.00 92.19 139 GLU A N 1
ATOM 1082 C CA . GLU A 1 139 ? -1.747 -9.109 -10.154 1.00 92.19 139 GLU A CA 1
ATOM 1083 C C . GLU A 1 139 ? -0.458 -9.442 -10.912 1.00 92.19 139 GLU A C 1
ATOM 1085 O O . GLU A 1 139 ? -0.259 -9.048 -12.065 1.00 92.19 139 GLU A O 1
ATOM 1090 N N . TYR A 1 140 ? 0.484 -10.079 -10.204 1.00 91.50 140 TYR A N 1
ATOM 1091 C CA . TYR A 1 140 ? 1.798 -10.424 -10.745 1.00 91.50 140 TYR A CA 1
ATOM 1092 C C . TYR A 1 140 ? 1.635 -11.124 -12.103 1.00 91.50 140 TYR A C 1
ATOM 1094 O O . TYR A 1 140 ? 2.158 -10.647 -13.106 1.00 91.50 140 TYR A O 1
ATOM 1102 N N . ASP A 1 141 ? 0.770 -12.133 -12.183 1.00 87.81 141 ASP A N 1
ATOM 1103 C CA . ASP A 1 141 ? 0.443 -12.871 -13.408 1.00 87.81 141 ASP A CA 1
ATOM 1104 C C . ASP A 1 141 ? 0.087 -11.989 -14.623 1.00 87.81 141 ASP A C 1
ATOM 1106 O O . ASP A 1 141 ? 0.320 -12.389 -15.766 1.00 87.81 141 ASP A O 1
ATOM 1110 N N . HIS A 1 142 ? -0.424 -10.777 -14.394 1.00 84.94 142 HIS A N 1
ATOM 1111 C CA . HIS A 1 142 ? -0.684 -9.786 -15.433 1.00 84.94 142 HIS A CA 1
ATOM 1112 C C . HIS A 1 142 ? 0.484 -8.808 -15.680 1.00 84.94 142 HIS A C 1
ATOM 1114 O O . HIS A 1 142 ? 0.642 -8.307 -16.794 1.00 84.94 142 HIS A O 1
ATOM 1120 N N . SER A 1 143 ? 1.309 -8.522 -14.670 1.00 81.31 143 SER A N 1
ATOM 1121 C CA . SER A 1 143 ? 2.250 -7.392 -14.642 1.00 81.31 143 SER A CA 1
ATOM 1122 C C . SER A 1 143 ? 3.730 -7.717 -14.927 1.00 81.31 143 SER A C 1
ATOM 1124 O O . SER A 1 143 ? 4.501 -6.778 -15.145 1.00 81.31 143 SER A O 1
ATOM 1126 N N . HIS A 1 144 ? 4.151 -8.993 -14.991 1.00 78.19 144 HIS A N 1
ATOM 1127 C CA . HIS A 1 144 ? 5.570 -9.372 -15.211 1.00 78.19 144 HIS A CA 1
ATOM 1128 C C . HIS A 1 144 ? 5.876 -10.209 -16.475 1.00 78.19 144 HIS A C 1
ATOM 1130 O O . HIS A 1 144 ? 7.031 -10.575 -16.697 1.00 78.19 144 HIS A O 1
ATOM 1136 N N . GLY A 1 145 ? 4.890 -10.515 -17.327 1.00 81.31 145 GLY A N 1
ATOM 1137 C CA . GLY A 1 145 ? 5.091 -11.410 -18.480 1.00 81.31 145 GLY A CA 1
ATOM 1138 C C . GLY A 1 145 ? 5.377 -12.866 -18.064 1.00 81.31 145 GLY A C 1
ATOM 1139 O O . GLY A 1 145 ? 5.030 -13.261 -16.963 1.00 81.31 145 GLY A O 1
ATOM 1140 N N . PRO A 1 146 ? 5.959 -13.727 -18.915 1.00 87.38 146 PRO A N 1
ATOM 1141 C CA . PRO A 1 146 ? 6.299 -15.095 -18.510 1.00 87.38 146 PRO A CA 1
ATOM 1142 C C . PRO A 1 146 ? 7.454 -15.129 -17.493 1.00 87.38 146 PRO A C 1
ATOM 1144 O O . PRO A 1 146 ? 8.544 -14.651 -17.797 1.00 87.38 146 PRO A O 1
ATOM 1147 N N . ASP A 1 147 ? 7.243 -15.752 -16.330 1.00 91.94 147 ASP A N 1
ATOM 1148 C CA . ASP A 1 147 ? 8.292 -16.038 -15.337 1.00 91.94 147 ASP A CA 1
ATOM 1149 C C . ASP A 1 147 ? 8.185 -17.492 -14.854 1.00 91.94 147 ASP A C 1
ATOM 1151 O O . ASP A 1 147 ? 7.184 -17.900 -14.260 1.00 91.94 147 ASP A O 1
ATOM 1155 N N . ALA A 1 148 ? 9.217 -18.288 -15.138 1.00 95.25 148 ALA A N 1
ATOM 1156 C CA . ALA A 1 148 ? 9.293 -19.685 -14.712 1.00 95.25 148 ALA A CA 1
ATOM 1157 C C . ALA A 1 148 ? 9.603 -19.824 -13.211 1.00 95.25 148 ALA A C 1
ATOM 1159 O O . ALA A 1 148 ? 9.241 -20.834 -12.606 1.00 95.25 148 ALA A O 1
ATOM 1160 N N . ASP A 1 149 ? 10.205 -18.796 -12.611 1.00 95.19 149 ASP A N 1
ATOM 1161 C CA . ASP A 1 149 ? 10.672 -18.760 -11.227 1.00 95.19 149 ASP A CA 1
ATOM 1162 C C . ASP A 1 149 ? 9.815 -17.821 -10.355 1.00 95.19 149 ASP A C 1
ATOM 1164 O O . ASP A 1 149 ? 10.245 -17.398 -9.278 1.00 95.19 149 ASP A O 1
ATOM 1168 N N . TRP A 1 150 ? 8.570 -17.551 -10.775 1.00 92.69 150 TRP A N 1
ATOM 1169 C CA . TRP A 1 150 ? 7.673 -16.540 -10.191 1.00 92.69 150 TRP A CA 1
ATOM 1170 C C . TRP A 1 150 ? 7.547 -16.606 -8.665 1.00 92.69 150 TRP A C 1
ATOM 1172 O O . TRP A 1 150 ? 7.470 -15.574 -8.005 1.00 92.69 150 TRP A O 1
ATOM 1182 N N . VAL A 1 151 ? 7.575 -17.800 -8.062 1.00 93.25 151 VAL A N 1
ATOM 1183 C CA . VAL A 1 151 ? 7.526 -17.951 -6.596 1.00 93.25 151 VAL A CA 1
ATOM 1184 C C . VAL A 1 151 ? 8.741 -17.302 -5.935 1.00 93.25 151 VAL A C 1
ATOM 1186 O O . VAL A 1 151 ? 8.605 -16.619 -4.920 1.00 93.25 151 VAL A O 1
ATOM 1189 N N . SER A 1 152 ? 9.936 -17.540 -6.480 1.00 94.00 152 SER A N 1
ATOM 1190 C CA . SER A 1 152 ? 11.169 -16.938 -5.975 1.00 94.00 152 SER A CA 1
ATOM 1191 C C . SER A 1 152 ? 11.190 -15.442 -6.265 1.00 94.00 152 SER A C 1
ATOM 1193 O O . SER A 1 152 ? 11.553 -14.664 -5.386 1.00 94.00 152 SER A O 1
ATOM 1195 N N . THR A 1 153 ? 10.758 -15.037 -7.460 1.00 93.44 153 THR A N 1
ATOM 1196 C CA . THR A 1 153 ? 10.740 -13.629 -7.864 1.00 93.44 153 THR A CA 1
ATOM 1197 C C . THR A 1 153 ? 9.806 -12.801 -6.988 1.00 93.44 153 THR A C 1
ATOM 1199 O O . THR A 1 153 ? 10.233 -11.790 -6.438 1.00 93.44 153 THR A O 1
ATOM 1202 N N . ILE A 1 154 ? 8.567 -13.255 -6.763 1.00 93.12 154 ILE A N 1
ATOM 1203 C CA . ILE A 1 154 ? 7.596 -12.558 -5.909 1.00 93.12 154 ILE A CA 1
ATOM 1204 C C . ILE A 1 154 ? 8.098 -12.433 -4.467 1.00 93.12 154 ILE A C 1
ATOM 1206 O O . ILE A 1 154 ? 7.917 -11.389 -3.845 1.00 93.12 154 ILE A O 1
ATOM 1210 N N . ARG A 1 155 ? 8.746 -13.468 -3.916 1.00 94.25 155 ARG A N 1
ATOM 1211 C CA . ARG A 1 155 ? 9.253 -13.415 -2.533 1.00 94.25 155 ARG A CA 1
ATOM 1212 C C . ARG A 1 155 ? 10.242 -12.275 -2.316 1.00 94.25 155 ARG A C 1
ATOM 1214 O O . ARG A 1 155 ? 10.260 -11.705 -1.229 1.00 94.25 155 ARG A O 1
ATOM 1221 N N . ASN A 1 156 ? 11.014 -11.902 -3.335 1.00 94.94 156 ASN A N 1
ATOM 1222 C CA . ASN A 1 156 ? 11.966 -10.799 -3.226 1.00 94.94 156 ASN A CA 1
ATOM 1223 C C . ASN A 1 156 ? 11.284 -9.447 -2.971 1.00 94.94 156 ASN A C 1
ATOM 1225 O O . ASN A 1 156 ? 11.912 -8.560 -2.412 1.00 94.94 156 ASN A O 1
ATOM 1229 N N . TYR A 1 157 ? 10.001 -9.295 -3.306 1.00 95.69 157 TYR A N 1
ATOM 1230 C CA . TYR A 1 157 ? 9.252 -8.052 -3.116 1.00 95.69 157 TYR A CA 1
ATOM 1231 C C . TYR A 1 157 ? 8.731 -7.830 -1.691 1.00 95.69 157 TYR A C 1
ATOM 1233 O O . TYR A 1 157 ? 8.186 -6.766 -1.412 1.00 95.69 157 TYR A O 1
ATOM 1241 N N . SER A 1 158 ? 8.840 -8.806 -0.786 1.00 93.69 158 SER A N 1
ATOM 1242 C CA . SER A 1 158 ? 8.226 -8.712 0.548 1.00 93.69 158 SER A CA 1
ATOM 1243 C C . SER A 1 158 ? 9.147 -9.117 1.700 1.00 93.69 158 SER A C 1
ATOM 1245 O O . SER A 1 158 ? 8.684 -9.248 2.833 1.00 93.69 158 SER A O 1
ATOM 1247 N N . MET A 1 159 ? 10.439 -9.333 1.439 1.00 90.31 159 MET A N 1
ATOM 1248 C CA . MET A 1 159 ? 11.422 -9.677 2.471 1.00 90.31 159 MET A CA 1
ATOM 1249 C C . MET A 1 159 ? 12.238 -8.448 2.880 1.00 90.31 159 MET A C 1
ATOM 1251 O O . MET A 1 159 ? 13.146 -8.036 2.164 1.00 90.31 159 MET A O 1
ATOM 1255 N N . LEU A 1 160 ? 11.918 -7.872 4.046 1.00 82.00 160 LEU A N 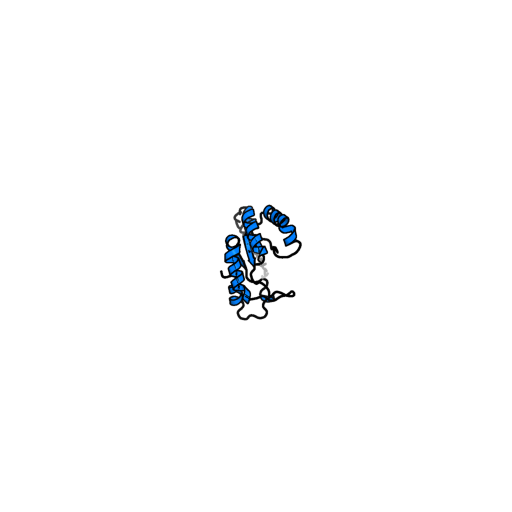1
ATOM 1256 C CA . LEU A 1 160 ? 12.770 -6.880 4.714 1.00 82.00 160 LEU A CA 1
ATOM 1257 C C . LEU A 1 160 ? 13.965 -7.561 5.390 1.00 82.00 160 LEU A C 1
ATOM 1259 O O . LEU A 1 160 ? 13.767 -8.592 6.061 1.00 82.00 160 LEU A O 1
#